Protein AF-A0A432H035-F1 (afdb_monomer)

pLDDT: mean 93.5, std 7.66, range [56.34, 98.56]

Radius of gyration: 23.92 Å; Cα contacts (8 Å, |Δi|>4): 60; chains: 1; bounding box: 56×52×63 Å

Organism: NCBI:txid2024889

Secondary structure (DSSP, 8-state):
--HHHH-HHHHHHHHHHHHHHHHHHHHHHHHHHHHHHHHHHHT----HHHHHHHHHT-SS-SS--HHHHHHHHHIIIIIS-TTSTT-HHHHHHHHHHHHHHHHHHHHHHHHHHHHHH-

Mean predicted aligned error: 6.07 Å

Sequence (118 aa):
MNWLRTSSFFSIAAVLAFTTVIWYGAAVYLNSDVLIDKYDRKKIEWNFSKLVEDSWAMKRPVMPAPHQIMLDMKKSIFDYKISSKRSLVYHGWVTISSTLVGFAMGAVLGILLAVGIV

Structure (mmCIF, N/CA/C/O backbone):
data_AF-A0A432H035-F1
#
_entry.id   AF-A0A432H035-F1
#
loop_
_atom_site.group_PDB
_atom_site.id
_atom_site.type_symbol
_atom_site.label_atom_id
_atom_site.label_alt_id
_atom_site.label_comp_id
_atom_site.label_asym_id
_atom_site.label_entity_id
_atom_site.label_seq_id
_atom_site.pdbx_PDB_ins_code
_atom_site.Cartn_x
_atom_site.Cartn_y
_atom_site.Cartn_z
_atom_site.occupancy
_atom_site.B_iso_or_equiv
_atom_site.auth_seq_id
_atom_site.auth_comp_id
_atom_site.auth_asym_id
_atom_site.auth_atom_id
_a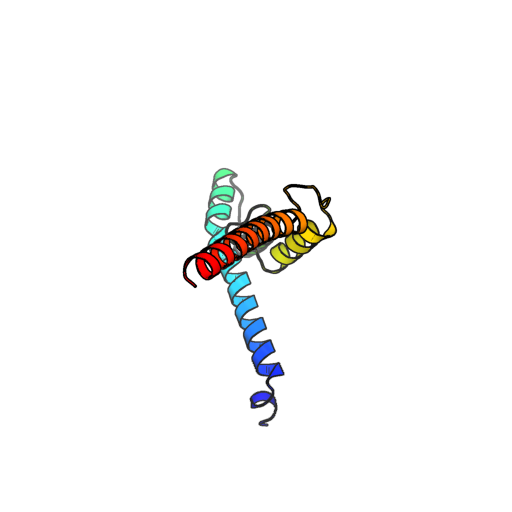tom_site.pdbx_PDB_model_num
ATOM 1 N N . MET A 1 1 ? -22.724 -36.959 -12.075 1.00 56.34 1 MET A N 1
ATOM 2 C CA . MET A 1 1 ? -22.224 -36.154 -10.938 1.00 56.34 1 MET A CA 1
ATOM 3 C C . MET A 1 1 ? -20.734 -35.771 -11.083 1.00 56.34 1 MET A C 1
ATOM 5 O O . MET A 1 1 ? -20.057 -35.642 -10.078 1.00 56.34 1 MET A O 1
ATOM 9 N N . ASN A 1 2 ? -20.195 -35.568 -12.300 1.00 61.59 2 ASN A N 1
ATOM 10 C CA . ASN A 1 2 ? -18.747 -35.306 -12.492 1.00 61.59 2 ASN A CA 1
ATOM 11 C C . ASN A 1 2 ? -18.443 -33.889 -13.006 1.00 61.59 2 ASN A C 1
ATOM 13 O O . ASN A 1 2 ? -17.293 -33.463 -12.972 1.00 61.59 2 ASN A O 1
ATOM 17 N N . TRP A 1 3 ? -19.473 -33.147 -13.430 1.00 60.94 3 TRP A N 1
ATOM 18 C CA . TRP A 1 3 ? -19.335 -31.839 -14.077 1.00 60.94 3 TRP A CA 1
ATOM 19 C C . TRP A 1 3 ? -18.752 -30.766 -13.143 1.00 60.94 3 TRP A C 1
ATOM 21 O O . TRP A 1 3 ? -17.816 -30.070 -13.525 1.00 60.94 3 TRP A O 1
ATOM 31 N N . LEU A 1 4 ? -19.192 -30.736 -11.876 1.00 62.94 4 LEU A N 1
ATOM 32 C CA . LEU A 1 4 ? -18.632 -29.855 -10.836 1.00 62.94 4 LEU A CA 1
ATOM 33 C C . LEU A 1 4 ? -17.131 -30.085 -10.595 1.00 62.94 4 LEU A C 1
ATOM 35 O O . LEU A 1 4 ? -16.418 -29.168 -10.208 1.00 62.94 4 LEU A O 1
ATOM 39 N N . ARG A 1 5 ? -16.638 -31.306 -10.840 1.00 65.19 5 ARG A N 1
ATOM 40 C CA . ARG A 1 5 ? -15.233 -31.677 -10.627 1.00 65.19 5 ARG A CA 1
ATOM 41 C C . ARG A 1 5 ? -14.341 -31.363 -11.835 1.00 65.19 5 ARG A C 1
ATOM 43 O O . ARG A 1 5 ? -13.129 -31.311 -11.679 1.00 65.19 5 ARG A O 1
ATOM 50 N N . THR A 1 6 ? -14.919 -31.174 -13.027 1.00 70.81 6 THR A N 1
ATOM 51 C CA . THR A 1 6 ? -14.170 -30.907 -14.276 1.00 70.81 6 THR A CA 1
ATOM 52 C C . THR A 1 6 ? -14.234 -29.449 -14.726 1.00 70.81 6 THR A C 1
ATOM 54 O O . THR A 1 6 ? -13.394 -29.019 -15.512 1.00 70.81 6 THR A O 1
ATOM 57 N N . SER A 1 7 ? -15.203 -28.665 -14.246 1.00 80.50 7 SER A N 1
ATOM 58 C CA . SER A 1 7 ? -15.329 -27.258 -14.624 1.00 80.50 7 SER A CA 1
ATOM 59 C C . SER A 1 7 ? -14.247 -26.399 -13.961 1.00 80.50 7 SER A C 1
ATOM 61 O O . SER A 1 7 ? -14.233 -26.248 -12.738 1.00 80.50 7 SER A O 1
ATOM 63 N N . SER A 1 8 ? -13.391 -25.769 -14.768 1.00 84.50 8 SER A N 1
ATOM 64 C CA . SER A 1 8 ? -12.381 -24.806 -14.304 1.00 84.50 8 SER A CA 1
ATOM 65 C C . SER A 1 8 ? -12.997 -23.638 -13.531 1.00 84.50 8 SER A C 1
ATOM 67 O O . SER A 1 8 ? -12.421 -23.183 -12.548 1.00 84.50 8 SER A O 1
ATOM 69 N N . PHE A 1 9 ? -14.198 -23.202 -13.921 1.00 88.56 9 PHE A N 1
ATOM 70 C CA . PHE A 1 9 ? -14.932 -22.131 -13.247 1.00 88.56 9 PHE A CA 1
ATOM 71 C C . PHE A 1 9 ? -15.190 -22.427 -11.765 1.00 88.56 9 PHE A C 1
ATOM 73 O O . PHE A 1 9 ? -14.902 -21.583 -10.920 1.00 88.56 9 PHE A O 1
ATOM 80 N N . PHE A 1 10 ? -15.683 -23.627 -11.438 1.00 89.31 10 PHE A N 1
ATOM 81 C CA . PHE A 1 10 ? -15.948 -24.007 -10.049 1.00 89.31 10 PHE A CA 1
ATOM 82 C C . PHE A 1 10 ? -14.658 -24.039 -9.227 1.00 89.31 10 PHE A C 1
ATOM 84 O O . PHE A 1 10 ? -14.622 -23.490 -8.130 1.00 89.31 10 PHE A O 1
ATOM 91 N N . SER A 1 11 ? -13.582 -24.605 -9.782 1.00 90.94 11 SER A N 1
ATOM 92 C CA . SER A 1 11 ? -12.273 -24.632 -9.122 1.00 90.94 11 SER A CA 1
ATOM 93 C C . SER A 1 11 ? -11.744 -23.223 -8.846 1.00 90.94 11 SER A C 1
ATOM 95 O O . SER A 1 11 ? -11.300 -22.943 -7.736 1.00 90.94 11 SER A O 1
ATOM 97 N N . ILE A 1 12 ? -11.835 -22.313 -9.821 1.00 94.12 12 ILE A N 1
ATOM 98 C CA . ILE A 1 12 ? -11.399 -20.918 -9.666 1.00 94.12 12 ILE A CA 1
ATOM 99 C C . ILE A 1 12 ? -12.247 -20.206 -8.609 1.00 94.12 12 ILE A C 1
ATOM 101 O O . ILE A 1 12 ? -11.699 -19.595 -7.695 1.00 94.12 12 ILE A O 1
ATOM 105 N N . ALA A 1 13 ? -13.574 -20.306 -8.698 1.00 94.69 13 ALA A N 1
ATOM 106 C CA . ALA A 1 13 ? -14.480 -19.673 -7.746 1.00 94.69 13 ALA A CA 1
ATOM 107 C C . ALA A 1 13 ? -14.266 -20.197 -6.318 1.00 94.69 13 ALA A C 1
ATOM 109 O O . ALA A 1 13 ? -14.234 -19.406 -5.378 1.00 94.69 13 ALA A O 1
ATOM 110 N N . ALA A 1 14 ? -14.062 -21.507 -6.156 1.00 94.06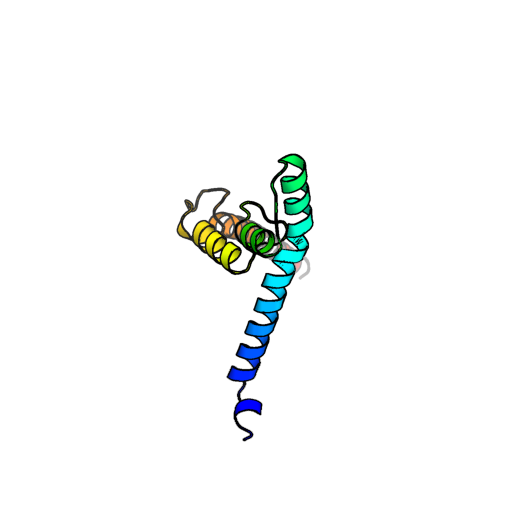 14 ALA A N 1
ATOM 111 C CA . ALA A 1 14 ? -13.783 -22.124 -4.865 1.00 94.06 14 ALA A CA 1
ATOM 112 C C . ALA A 1 14 ? -12.476 -21.601 -4.254 1.00 94.06 14 ALA A C 1
ATOM 114 O O . ALA A 1 14 ? -12.464 -21.223 -3.084 1.00 94.06 14 ALA A O 1
ATOM 115 N N . VAL A 1 15 ? -11.398 -21.517 -5.044 1.00 95.81 15 VAL A N 1
ATOM 116 C CA . VAL A 1 15 ? -10.115 -20.962 -4.583 1.00 95.81 15 VAL A CA 1
ATOM 117 C C . VAL A 1 15 ? -10.268 -19.493 -4.202 1.00 95.81 15 VAL A C 1
ATOM 119 O O . VAL A 1 15 ? -9.864 -19.111 -3.108 1.00 95.81 15 VAL A O 1
ATOM 122 N N . LEU A 1 16 ? -10.903 -18.675 -5.046 1.00 95.88 16 LEU A N 1
ATOM 123 C CA . LEU A 1 16 ? -11.118 -17.255 -4.756 1.00 95.88 16 LEU A CA 1
ATOM 124 C C . LEU A 1 16 ? -11.945 -17.048 -3.485 1.00 95.88 16 LEU A C 1
ATOM 126 O O . LEU A 1 16 ? -11.585 -16.215 -2.651 1.00 95.88 16 LEU A O 1
ATOM 130 N N . ALA A 1 17 ? -13.024 -17.812 -3.309 1.00 96.12 17 ALA A N 1
ATOM 131 C CA . ALA A 1 17 ? -13.852 -17.747 -2.111 1.00 96.12 17 ALA A CA 1
ATOM 132 C C . ALA A 1 17 ? -13.052 -18.152 -0.867 1.00 96.12 17 ALA A C 1
ATOM 134 O O . ALA A 1 17 ? -13.050 -17.426 0.125 1.00 96.12 17 ALA A O 1
ATOM 135 N N . PHE A 1 18 ? -12.312 -19.259 -0.940 1.00 97.00 18 PHE A N 1
ATOM 136 C CA . PHE A 1 18 ? -11.480 -19.747 0.155 1.00 97.00 18 PHE A CA 1
ATOM 137 C C . PHE A 1 18 ? -10.400 -18.735 0.558 1.00 97.00 18 PHE A C 1
ATOM 139 O O . PHE A 1 18 ? -10.291 -18.379 1.731 1.00 97.00 18 PHE A O 1
ATOM 146 N N . THR A 1 19 ? -9.652 -18.199 -0.410 1.00 96.69 19 THR A N 1
ATOM 147 C CA . THR A 1 19 ? -8.647 -17.157 -0.168 1.00 96.69 19 THR A CA 1
ATOM 148 C C . THR A 1 19 ? -9.277 -15.898 0.420 1.00 96.69 19 THR A C 1
ATOM 150 O O . THR A 1 19 ? -8.725 -15.326 1.356 1.00 96.69 19 THR A O 1
ATOM 153 N N . THR A 1 20 ? -10.449 -15.484 -0.068 1.00 96.00 20 THR A N 1
ATOM 154 C CA . THR A 1 20 ? -11.162 -14.309 0.458 1.00 96.00 20 THR A CA 1
ATOM 155 C C . THR A 1 20 ? -11.562 -14.507 1.918 1.00 96.00 20 THR A C 1
ATOM 157 O O . THR A 1 20 ? -11.338 -13.616 2.734 1.00 96.00 20 THR A O 1
ATOM 160 N N . VAL A 1 21 ? -12.098 -15.676 2.278 1.00 96.75 21 VAL A N 1
ATOM 161 C CA . VAL A 1 21 ? -12.475 -15.996 3.664 1.00 96.75 21 VAL A CA 1
ATOM 162 C C . VAL A 1 21 ? -11.256 -15.967 4.583 1.00 96.75 21 VAL A C 1
ATOM 164 O O . VAL A 1 21 ? -11.296 -15.315 5.628 1.00 96.75 21 VAL A O 1
ATOM 167 N N . ILE A 1 22 ? -10.154 -16.607 4.177 1.00 97.62 22 ILE A N 1
ATOM 168 C CA . ILE A 1 22 ? -8.898 -16.577 4.937 1.00 97.62 22 ILE A CA 1
ATOM 169 C C . ILE A 1 22 ? -8.410 -15.143 5.114 1.00 97.62 22 ILE A C 1
ATOM 171 O O . ILE A 1 22 ? -8.001 -14.770 6.209 1.00 97.62 22 ILE A O 1
ATOM 175 N N . TRP A 1 23 ? -8.480 -14.323 4.069 1.00 97.50 23 TRP A N 1
ATOM 176 C CA . TRP A 1 23 ? -8.037 -12.937 4.124 1.00 97.50 23 TRP A CA 1
ATOM 177 C C . TRP A 1 23 ? -8.869 -12.104 5.105 1.00 97.50 23 TRP A C 1
ATOM 1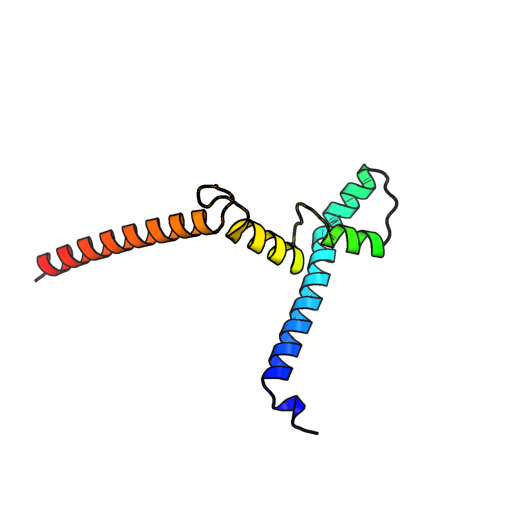79 O O . TRP A 1 23 ? -8.305 -11.397 5.937 1.00 97.50 23 TRP A O 1
ATOM 189 N N . TYR A 1 24 ? -10.199 -12.225 5.085 1.00 96.94 24 TYR A N 1
ATOM 190 C CA . TYR A 1 24 ? -11.052 -11.542 6.062 1.00 96.94 24 TYR A CA 1
ATOM 191 C C . TYR A 1 24 ? -10.753 -11.980 7.501 1.00 96.94 24 TYR A C 1
ATOM 193 O O . TYR A 1 24 ? -10.687 -11.126 8.386 1.00 96.94 24 TYR A O 1
ATOM 201 N N . GLY A 1 25 ? -10.518 -13.277 7.729 1.00 96.88 25 GLY A N 1
ATOM 202 C CA . GLY A 1 25 ? -10.100 -13.800 9.032 1.00 96.88 25 GLY A CA 1
ATOM 203 C C . GLY A 1 25 ? -8.728 -13.278 9.473 1.00 96.88 25 GLY A C 1
ATOM 204 O O . GLY A 1 25 ? -8.574 -12.822 10.604 1.00 96.88 25 GLY A O 1
ATOM 205 N N . ALA A 1 26 ? -7.749 -13.264 8.567 1.00 96.81 26 ALA A N 1
ATOM 206 C CA . ALA A 1 26 ? -6.409 -12.738 8.820 1.00 96.81 26 ALA A CA 1
ATOM 207 C C . ALA A 1 26 ? -6.425 -11.234 9.126 1.00 96.81 26 ALA A C 1
ATOM 209 O O . ALA A 1 26 ? -5.697 -10.785 10.009 1.00 96.81 26 ALA A O 1
ATOM 210 N N . ALA A 1 27 ? -7.291 -10.462 8.460 1.00 97.00 27 ALA A N 1
ATOM 211 C CA . ALA A 1 27 ? -7.480 -9.047 8.761 1.00 97.00 27 ALA A CA 1
ATOM 212 C C . ALA A 1 27 ? -7.989 -8.843 10.198 1.00 97.00 27 ALA A C 1
ATOM 214 O O . ALA A 1 27 ? -7.485 -7.978 10.906 1.00 97.00 27 ALA A O 1
ATOM 215 N N . VAL A 1 28 ? -8.934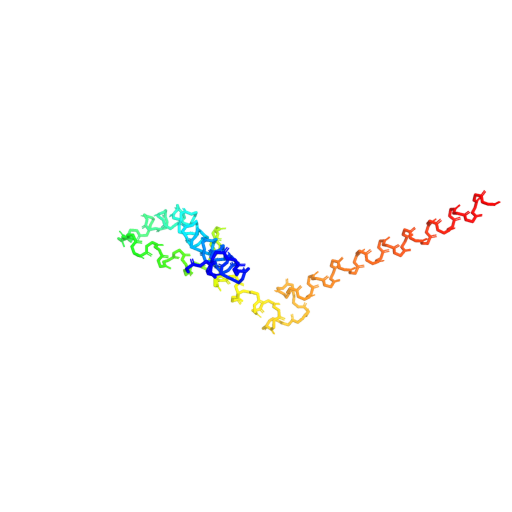 -9.663 10.676 1.00 97.12 28 VAL A N 1
ATOM 216 C CA . VAL A 1 28 ? -9.374 -9.623 12.086 1.00 97.12 28 VAL A CA 1
ATOM 217 C C . VAL A 1 28 ? -8.218 -9.948 13.027 1.00 97.12 28 VAL A C 1
ATOM 219 O O . VAL A 1 28 ? -7.964 -9.177 13.948 1.00 97.12 28 VAL A O 1
ATOM 222 N N . TYR A 1 29 ? -7.495 -11.037 12.762 1.00 96.94 29 TYR A N 1
ATOM 223 C CA . TYR A 1 29 ? -6.397 -11.498 13.610 1.00 96.94 29 TYR A CA 1
ATOM 224 C C . TYR A 1 29 ? -5.240 -10.492 13.706 1.00 96.94 29 TYR A C 1
ATOM 226 O O . TYR A 1 29 ? -4.768 -10.198 14.792 1.00 96.94 29 TYR A O 1
ATOM 234 N N . LEU A 1 30 ? -4.790 -9.910 12.595 1.00 96.56 30 LEU A N 1
ATOM 235 C CA . LEU A 1 30 ? -3.645 -8.988 12.616 1.00 96.56 30 LEU A CA 1
ATOM 236 C C . LEU A 1 30 ? -4.001 -7.590 13.123 1.00 96.56 30 LEU A C 1
ATOM 238 O O . LEU A 1 30 ? -3.139 -6.869 13.622 1.00 96.56 30 LEU A O 1
ATOM 242 N N . ASN A 1 31 ? -5.263 -7.182 12.989 1.00 97.19 31 ASN A N 1
ATOM 243 C CA . ASN A 1 31 ? -5.715 -5.890 13.495 1.00 97.19 31 ASN A CA 1
ATOM 244 C C . ASN A 1 31 ? -6.152 -5.958 14.970 1.00 97.19 31 ASN A C 1
ATOM 246 O O . ASN A 1 31 ? -6.344 -4.896 15.570 1.00 97.19 31 ASN A O 1
ATOM 250 N N . SER A 1 32 ? -6.313 -7.154 15.560 1.00 94.94 32 SER A N 1
ATOM 251 C CA . SER A 1 32 ? -6.846 -7.311 16.918 1.00 94.94 32 SER A CA 1
ATOM 252 C C . SER A 1 32 ? -5.960 -6.665 17.968 1.00 94.94 32 SER A C 1
ATOM 254 O O . SER A 1 32 ? -6.481 -5.933 18.797 1.00 94.94 32 SER A O 1
ATOM 256 N N . ASP A 1 33 ? -4.641 -6.843 17.905 1.00 95.06 33 ASP A N 1
ATOM 257 C CA . ASP A 1 33 ? -3.724 -6.328 18.934 1.00 95.06 33 ASP A CA 1
ATOM 258 C C . ASP A 1 33 ? -3.813 -4.803 19.053 1.00 95.06 33 ASP A C 1
ATOM 260 O O . ASP A 1 33 ? -3.902 -4.238 20.142 1.00 95.06 33 ASP A O 1
ATOM 264 N N . VAL A 1 34 ? -3.887 -4.129 17.902 1.00 95.31 34 VAL A N 1
ATOM 265 C CA . VAL A 1 34 ? -4.042 -2.673 17.821 1.00 95.31 34 VAL A CA 1
ATOM 266 C C . VAL A 1 34 ? -5.416 -2.224 18.328 1.00 95.31 34 VAL A C 1
ATOM 268 O O . VAL A 1 34 ? -5.537 -1.127 18.876 1.00 95.31 34 VAL A O 1
ATOM 271 N N . LEU A 1 35 ? -6.468 -3.015 18.113 1.00 95.94 35 LEU A N 1
ATOM 272 C CA . LEU A 1 35 ? -7.817 -2.701 18.589 1.00 95.94 35 LEU A CA 1
ATOM 273 C C . LEU A 1 35 ? -7.966 -2.934 20.087 1.00 95.94 35 LEU A C 1
ATOM 275 O O . LEU A 1 35 ? -8.480 -2.054 20.769 1.00 95.94 35 LEU A O 1
ATOM 279 N N . ILE A 1 36 ? -7.473 -4.059 20.597 1.00 95.12 36 ILE A N 1
ATOM 280 C CA . ILE A 1 36 ? -7.521 -4.423 22.014 1.00 95.12 36 ILE A CA 1
ATOM 281 C C . ILE A 1 36 ? -6.763 -3.382 22.837 1.00 95.12 36 ILE A C 1
ATOM 283 O O . ILE A 1 36 ? -7.338 -2.809 23.758 1.00 95.12 36 ILE A O 1
ATOM 287 N N . ASP A 1 37 ? -5.547 -3.009 22.426 1.00 95.75 37 ASP A N 1
ATOM 288 C CA . ASP A 1 37 ? -4.787 -1.941 23.087 1.00 95.75 37 ASP A CA 1
ATOM 289 C C . ASP A 1 37 ? -5.541 -0.593 23.062 1.00 95.75 37 ASP A C 1
ATOM 291 O O . ASP A 1 37 ? -5.577 0.139 24.054 1.00 95.75 37 ASP A O 1
ATOM 295 N N . LYS A 1 38 ? -6.229 -0.262 21.959 1.00 95.00 38 LYS A N 1
ATOM 296 C CA . LYS A 1 38 ? -7.088 0.937 21.896 1.00 95.00 38 LYS A CA 1
ATOM 297 C C . LYS A 1 38 ? -8.286 0.846 22.836 1.00 95.00 38 LYS A C 1
ATOM 299 O O . LYS A 1 38 ? -8.649 1.871 23.420 1.00 95.00 38 LYS A O 1
ATOM 304 N N . TYR A 1 39 ? -8.918 -0.318 22.953 1.00 96.38 39 TYR A N 1
ATOM 305 C CA . TYR A 1 39 ? -10.051 -0.524 23.848 1.00 96.38 39 TYR A CA 1
ATOM 306 C C . TYR A 1 39 ? -9.620 -0.405 25.307 1.00 96.38 39 TYR A C 1
ATOM 308 O O . TYR A 1 39 ? -10.252 0.343 26.053 1.00 96.38 39 TYR A O 1
ATOM 316 N N . ASP A 1 40 ? -8.499 -1.018 25.684 1.00 95.12 40 ASP A N 1
ATOM 317 C CA . ASP A 1 40 ? -7.959 -0.985 27.046 1.00 95.12 40 ASP A CA 1
ATOM 318 C C . ASP A 1 40 ? -7.588 0.434 27.484 1.00 95.12 40 ASP A C 1
ATOM 320 O O . ASP A 1 40 ? -7.943 0.871 28.585 1.00 95.12 40 ASP A O 1
ATOM 324 N N . ARG A 1 41 ? -6.939 1.201 26.597 1.00 95.56 41 ARG A N 1
ATOM 325 C CA . ARG A 1 41 ? -6.595 2.612 26.845 1.00 95.56 41 ARG A CA 1
ATOM 326 C C . ARG A 1 41 ? -7.823 3.495 27.011 1.00 95.56 41 ARG A C 1
ATOM 328 O O . ARG A 1 41 ? -7.798 4.436 27.799 1.00 95.56 41 ARG A O 1
ATOM 335 N N . LYS A 1 42 ? -8.882 3.224 26.249 1.00 95.50 42 LYS A N 1
ATOM 336 C CA . LYS A 1 42 ? -10.118 4.018 26.258 1.00 95.50 42 LYS A CA 1
ATOM 337 C C . LYS A 1 42 ? -11.186 3.470 27.202 1.00 95.50 42 LYS A C 1
ATOM 339 O O . LYS A 1 42 ? -12.264 4.051 27.257 1.00 95.50 42 LYS A O 1
ATOM 344 N N . LYS A 1 43 ? -10.895 2.378 27.920 1.00 93.38 43 LYS A N 1
ATOM 345 C CA . LYS A 1 43 ? -11.845 1.663 28.786 1.00 93.38 43 LYS A CA 1
ATOM 346 C C . LYS A 1 43 ? -13.153 1.325 28.059 1.00 93.38 43 LYS A C 1
ATOM 348 O O . LYS A 1 43 ? -14.239 1.463 28.610 1.00 93.38 43 LYS A O 1
ATOM 353 N N . ILE A 1 44 ? -13.040 0.915 26.796 1.00 94.06 44 ILE A N 1
ATOM 354 C CA . ILE A 1 44 ? -14.180 0.513 25.972 1.00 94.06 44 ILE A CA 1
ATOM 355 C C . ILE A 1 44 ? -14.432 -0.972 26.204 1.00 94.06 44 ILE A C 1
ATOM 357 O O . ILE A 1 44 ? -13.570 -1.793 25.903 1.00 94.06 44 ILE A O 1
ATOM 361 N N . GLU A 1 45 ? -15.629 -1.326 26.666 1.00 93.06 45 GLU A N 1
ATOM 362 C CA . GLU A 1 45 ? -16.051 -2.724 26.658 1.00 93.06 45 GLU A CA 1
ATOM 363 C C . GLU A 1 45 ? -16.208 -3.223 25.216 1.00 93.06 45 GLU A C 1
ATOM 365 O O . GLU A 1 45 ? -16.774 -2.549 24.334 1.00 93.06 45 GLU A O 1
ATOM 370 N N . TRP A 1 46 ? -15.661 -4.409 24.966 1.00 93.94 46 TRP A N 1
ATOM 371 C CA . TRP A 1 46 ? -15.627 -5.018 23.649 1.00 93.94 46 TRP A CA 1
ATOM 372 C C . TRP A 1 46 ? -15.949 -6.509 23.722 1.00 93.94 46 TRP A C 1
ATOM 374 O O . TRP A 1 46 ? -15.770 -7.170 24.740 1.00 93.94 46 TRP A O 1
ATOM 384 N N . ASN A 1 47 ? -16.464 -7.024 22.611 1.00 95.62 47 ASN A N 1
ATOM 385 C CA . ASN A 1 47 ? -16.720 -8.439 22.393 1.00 95.62 47 ASN A CA 1
ATOM 386 C C . ASN A 1 47 ? -16.185 -8.829 21.008 1.00 95.62 47 ASN A C 1
ATOM 388 O O . ASN A 1 47 ? -15.748 -7.971 20.235 1.00 95.62 47 ASN A O 1
ATOM 392 N N . PHE A 1 48 ? -16.245 -10.119 20.679 1.00 94.44 48 PHE A N 1
ATOM 393 C CA . PHE A 1 48 ? -15.727 -10.620 19.407 1.00 94.44 48 PHE A CA 1
ATOM 394 C C . PHE A 1 48 ? -16.385 -9.962 18.182 1.00 94.44 48 PHE A C 1
ATOM 396 O O . PHE A 1 48 ? -15.685 -9.572 17.253 1.00 94.44 48 PHE A O 1
ATOM 403 N N . SER A 1 49 ? -17.708 -9.767 18.195 1.00 96.00 49 SER A N 1
ATOM 404 C CA . SER A 1 49 ? -18.428 -9.146 17.073 1.00 96.00 49 SER A CA 1
ATOM 405 C C . SER A 1 49 ? -17.957 -7.715 16.812 1.00 96.00 49 SER A C 1
ATOM 407 O O . SER A 1 49 ? -17.723 -7.342 15.666 1.00 96.00 49 SER A O 1
ATOM 409 N N . LYS A 1 50 ? -17.768 -6.929 17.876 1.00 95.56 50 LYS A N 1
ATOM 410 C CA . LYS A 1 50 ? -17.282 -5.549 17.788 1.00 95.56 50 LYS A CA 1
ATOM 411 C C . LYS A 1 50 ? -15.845 -5.482 17.275 1.00 95.56 50 LYS A C 1
ATOM 413 O O . LYS A 1 50 ? -15.536 -4.639 16.444 1.00 95.56 50 LYS A O 1
ATOM 418 N N . LEU A 1 51 ? -14.984 -6.393 17.729 1.00 95.69 51 LEU A N 1
ATOM 419 C CA . LEU A 1 51 ? -13.600 -6.481 17.259 1.00 95.69 51 LEU A CA 1
ATOM 420 C C . LEU A 1 51 ? -13.529 -6.806 15.755 1.00 95.69 51 LEU A C 1
ATOM 422 O O . LEU A 1 51 ? -12.708 -6.232 15.041 1.00 95.69 51 LEU A O 1
ATOM 426 N N . VAL A 1 52 ? -14.402 -7.690 15.263 1.00 96.56 52 VAL A N 1
ATOM 427 C CA . VAL A 1 52 ? -14.507 -8.012 13.831 1.00 96.56 52 VAL A CA 1
ATOM 428 C C . VAL A 1 52 ? -14.942 -6.787 13.021 1.00 96.56 52 VAL A C 1
ATOM 430 O O . VAL A 1 52 ? -14.285 -6.438 12.040 1.00 96.56 52 VAL A O 1
ATOM 433 N N . GLU A 1 53 ? -16.012 -6.114 13.445 1.00 95.88 53 GLU A N 1
ATOM 434 C CA . GLU A 1 53 ? -16.542 -4.927 12.765 1.00 95.88 53 GLU A CA 1
ATOM 435 C C . GLU A 1 53 ? -15.513 -3.788 12.721 1.00 95.88 53 GLU A C 1
ATOM 437 O O . GLU A 1 53 ? -15.196 -3.264 11.650 1.00 95.88 53 GLU A O 1
ATOM 442 N N . ASP A 1 54 ? -14.911 -3.463 13.866 1.00 95.62 54 ASP A N 1
ATOM 443 C CA . ASP A 1 54 ? -13.912 -2.399 13.970 1.00 95.62 54 ASP A CA 1
ATOM 444 C C . ASP A 1 54 ? -12.618 -2.739 13.216 1.00 95.62 54 ASP A C 1
ATOM 446 O O . ASP A 1 54 ? -11.937 -1.834 12.721 1.00 95.62 54 ASP A O 1
ATOM 450 N N . SER A 1 55 ? -12.270 -4.026 13.086 1.00 96.38 55 SER A N 1
ATOM 451 C CA . SER A 1 55 ? -11.131 -4.461 12.268 1.00 96.38 55 SER A CA 1
ATOM 452 C C . SER A 1 55 ? -11.354 -4.131 10.798 1.00 96.38 55 SER A C 1
ATOM 454 O O . SER A 1 55 ? -10.492 -3.526 10.156 1.00 96.38 55 SER A O 1
ATOM 456 N N . TRP A 1 56 ? -12.533 -4.458 10.275 1.00 96.00 56 TRP A N 1
ATOM 457 C CA . TRP A 1 56 ? -12.888 -4.212 8.879 1.00 96.00 56 TRP A CA 1
ATOM 458 C C . TRP A 1 56 ? -13.210 -2.745 8.576 1.00 96.00 56 TRP A C 1
ATOM 460 O O . TRP A 1 56 ? -13.150 -2.338 7.419 1.00 96.00 56 TRP A O 1
ATOM 470 N N . ALA A 1 57 ? -13.488 -1.928 9.593 1.00 95.69 57 ALA A N 1
ATOM 471 C CA . ALA A 1 57 ? -13.740 -0.493 9.454 1.00 95.69 57 ALA A CA 1
ATOM 472 C C . ALA A 1 57 ? -12.521 0.391 9.791 1.00 95.69 57 ALA A C 1
ATOM 474 O O . ALA A 1 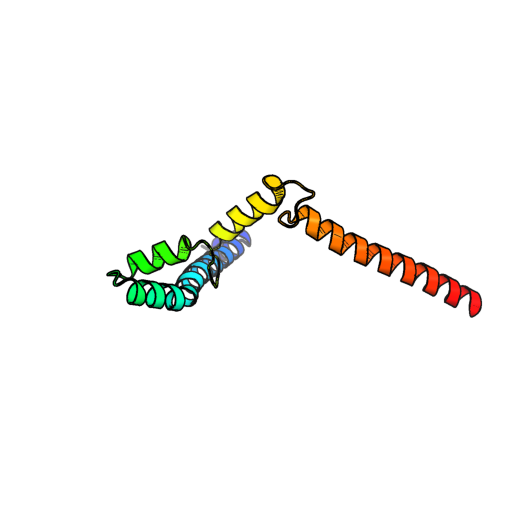57 ? -12.596 1.623 9.710 1.00 95.69 57 ALA A O 1
ATOM 475 N N . MET A 1 58 ? -11.379 -0.192 10.170 1.00 93.62 58 MET A N 1
ATOM 476 C CA . MET A 1 58 ? -10.235 0.590 10.634 1.00 93.62 58 MET A CA 1
ATOM 477 C C . MET A 1 58 ? -9.677 1.497 9.526 1.00 93.62 58 MET A C 1
ATOM 479 O O . MET A 1 58 ? -9.322 1.040 8.449 1.00 93.62 58 MET A O 1
ATOM 483 N N . LYS A 1 59 ? -9.503 2.795 9.816 1.00 90.88 59 LYS A N 1
ATOM 484 C CA . LYS A 1 59 ? -8.962 3.788 8.858 1.00 90.88 59 LYS A CA 1
ATOM 485 C C . LYS A 1 59 ? -7.493 3.564 8.468 1.00 90.88 59 LYS A C 1
ATOM 487 O O . LYS A 1 59 ? -7.047 4.047 7.432 1.00 90.88 59 LYS A O 1
ATOM 492 N N . ARG A 1 60 ? -6.712 2.941 9.351 1.00 91.50 60 ARG A N 1
ATOM 493 C CA . ARG A 1 60 ? -5.291 2.615 9.149 1.00 91.50 60 ARG A CA 1
ATOM 494 C C . ARG A 1 60 ? -5.029 1.208 9.692 1.00 91.50 60 ARG A C 1
ATOM 496 O O . ARG A 1 60 ? -4.468 1.101 10.783 1.00 91.50 60 ARG A O 1
ATOM 503 N N . PRO A 1 61 ? -5.531 0.174 9.001 1.00 93.88 61 PRO A N 1
ATOM 504 C CA . PRO A 1 61 ? -5.370 -1.206 9.427 1.00 93.88 61 PRO A CA 1
ATOM 505 C C . PRO A 1 61 ? -3.920 -1.657 9.232 1.00 93.88 61 PRO A C 1
ATOM 507 O O . PRO A 1 61 ? -3.219 -1.142 8.360 1.00 93.88 61 PRO A O 1
ATOM 510 N N . VAL A 1 62 ? -3.485 -2.629 10.032 1.00 95.12 62 VAL A N 1
ATOM 511 C CA . VAL A 1 62 ? -2.218 -3.341 9.806 1.00 95.12 62 VAL A CA 1
ATOM 512 C C . VAL A 1 62 ? -2.355 -4.195 8.549 1.00 95.12 62 VAL A C 1
ATOM 514 O O . VAL A 1 62 ? -1.523 -4.114 7.649 1.00 95.12 62 VAL A O 1
ATOM 517 N N . MET A 1 63 ? -3.454 -4.950 8.458 1.00 95.56 63 MET A N 1
ATOM 518 C CA . MET A 1 63 ? -3.865 -5.654 7.248 1.00 95.56 63 MET A CA 1
ATOM 519 C C . MET A 1 63 ? -5.232 -5.130 6.786 1.00 95.56 63 MET A C 1
ATOM 521 O O . MET A 1 63 ? -6.227 -5.345 7.485 1.00 95.56 63 MET A O 1
ATOM 525 N N . PRO A 1 64 ? -5.312 -4.451 5.627 1.00 95.94 64 PRO A N 1
ATOM 526 C CA . PRO A 1 64 ? -6.585 -4.002 5.084 1.00 95.94 64 PRO A CA 1
ATOM 527 C C . PRO A 1 64 ? -7.414 -5.187 4.583 1.00 95.94 64 PRO A C 1
ATOM 529 O O . PRO A 1 64 ? -6.900 -6.108 3.941 1.00 95.94 64 PRO A O 1
ATOM 532 N N . ALA A 1 65 ? -8.714 -5.148 4.862 1.00 96.25 65 ALA A N 1
ATOM 533 C CA . ALA A 1 65 ? -9.672 -6.102 4.332 1.00 96.25 65 ALA A CA 1
ATOM 534 C C . ALA A 1 65 ? -9.859 -5.900 2.812 1.00 96.25 65 ALA A C 1
ATOM 536 O O . ALA A 1 65 ? -9.707 -4.779 2.312 1.00 96.25 65 ALA A O 1
ATOM 537 N N . PRO A 1 66 ? -10.256 -6.948 2.065 1.00 94.75 66 PRO A N 1
ATOM 538 C CA . PRO A 1 66 ? -10.373 -6.889 0.604 1.00 94.75 66 PRO A CA 1
ATOM 539 C C . PRO A 1 66 ? -11.197 -5.703 0.078 1.00 94.75 66 PRO A C 1
ATOM 541 O O . PRO A 1 66 ? -10.805 -5.031 -0.876 1.00 94.75 66 PRO A O 1
ATOM 544 N N . HIS A 1 67 ? -12.330 -5.404 0.718 1.00 94.69 67 HIS A N 1
ATOM 545 C CA . HIS A 1 67 ? -13.186 -4.289 0.312 1.00 94.69 67 HIS A CA 1
ATOM 546 C C . HIS A 1 67 ? -12.547 -2.920 0.592 1.00 94.69 67 HIS A C 1
ATOM 548 O O . HIS A 1 67 ? -12.742 -1.995 -0.194 1.00 94.69 67 HIS A O 1
ATOM 554 N N . GLN A 1 68 ? -11.756 -2.783 1.663 1.00 95.56 68 GLN A N 1
ATOM 555 C CA . GLN A 1 68 ? -11.048 -1.537 1.976 1.00 95.56 68 GLN A CA 1
ATOM 556 C C . GLN A 1 68 ? -10.026 -1.213 0.884 1.00 95.56 68 GLN A C 1
ATOM 558 O O . GLN A 1 68 ? -9.951 -0.074 0.431 1.00 95.56 68 GLN A O 1
ATOM 563 N N . ILE A 1 69 ? -9.314 -2.231 0.391 1.00 94.75 69 ILE A N 1
ATOM 564 C CA . ILE A 1 69 ? -8.376 -2.086 -0.729 1.00 94.75 69 ILE A CA 1
ATOM 565 C C . ILE A 1 69 ? -9.110 -1.625 -1.980 1.00 94.75 69 ILE A C 1
ATOM 567 O O . ILE A 1 69 ? -8.656 -0.697 -2.639 1.00 94.75 69 ILE A O 1
ATOM 571 N N . MET A 1 70 ? -10.256 -2.230 -2.300 1.00 94.19 70 MET A N 1
ATOM 572 C CA . MET A 1 70 ? -11.032 -1.838 -3.478 1.00 94.19 70 MET A CA 1
ATOM 573 C C . MET A 1 70 ? -11.475 -0.368 -3.405 1.00 94.19 70 MET A C 1
ATOM 575 O O . MET A 1 70 ? -11.373 0.366 -4.391 1.00 94.19 70 MET A O 1
ATOM 579 N N . LEU A 1 71 ? -11.923 0.084 -2.230 1.00 94.25 71 LEU A N 1
ATOM 580 C CA . LEU A 1 71 ? -12.299 1.480 -1.996 1.00 94.25 71 LEU A CA 1
ATOM 581 C C . LEU A 1 71 ? -11.097 2.423 -2.146 1.00 94.25 71 LEU A C 1
ATOM 583 O O . LEU A 1 71 ? -11.206 3.454 -2.813 1.00 94.25 71 LEU A O 1
ATOM 587 N N . ASP A 1 72 ? -9.945 2.057 -1.587 1.00 93.69 72 ASP A N 1
ATOM 588 C CA . ASP A 1 72 ? -8.715 2.844 -1.693 1.00 93.69 72 ASP A CA 1
ATOM 589 C C . ASP A 1 72 ? -8.150 2.863 -3.121 1.00 93.69 72 ASP A C 1
ATOM 591 O O . ASP A 1 72 ? -7.666 3.900 -3.584 1.00 93.69 72 ASP A O 1
ATOM 595 N N . MET A 1 73 ? -8.256 1.761 -3.866 1.00 94.19 73 MET A N 1
ATOM 596 C CA . MET A 1 73 ? -7.882 1.688 -5.281 1.00 94.19 73 MET A CA 1
ATOM 597 C C . MET A 1 73 ? -8.759 2.608 -6.119 1.00 94.19 73 MET A C 1
ATOM 599 O O . MET A 1 73 ? -8.240 3.469 -6.825 1.00 94.19 73 MET A O 1
ATOM 603 N N . LYS A 1 74 ? -10.085 2.499 -5.996 1.00 95.31 74 LYS A N 1
ATOM 604 C CA . LYS A 1 74 ? -11.014 3.387 -6.705 1.00 95.31 74 LYS A CA 1
ATOM 605 C C . LYS A 1 74 ? -10.690 4.855 -6.411 1.00 95.31 74 LYS A C 1
ATOM 607 O O . LYS A 1 74 ? -10.571 5.664 -7.329 1.00 95.31 74 LYS A O 1
ATOM 612 N N . LYS A 1 75 ? -10.468 5.182 -5.139 1.00 93.75 75 LYS A N 1
ATOM 613 C CA . LYS A 1 75 ? -10.139 6.539 -4.705 1.00 93.75 75 LYS A CA 1
ATOM 614 C C . LYS A 1 75 ? -8.807 7.041 -5.263 1.00 93.75 75 LYS A C 1
ATOM 616 O O . LYS A 1 75 ? -8.707 8.186 -5.696 1.00 93.75 75 LYS A O 1
ATOM 621 N N . SER A 1 76 ? -7.776 6.201 -5.245 1.00 94.12 76 SER A N 1
ATOM 622 C CA . SER A 1 76 ? -6.430 6.569 -5.701 1.00 94.12 76 SER A CA 1
ATOM 623 C C . SER A 1 76 ? -6.279 6.625 -7.215 1.00 94.12 76 SER A C 1
ATOM 625 O O . SER A 1 76 ? -5.434 7.375 -7.711 1.00 94.12 76 SER A O 1
ATOM 627 N N . ILE A 1 77 ? -7.104 5.880 -7.943 1.00 94.44 77 ILE A N 1
ATOM 628 C CA . ILE A 1 77 ? -7.111 5.862 -9.403 1.00 94.44 77 ILE A CA 1
ATOM 629 C C . ILE A 1 77 ? -7.990 6.990 -9.953 1.00 94.44 77 I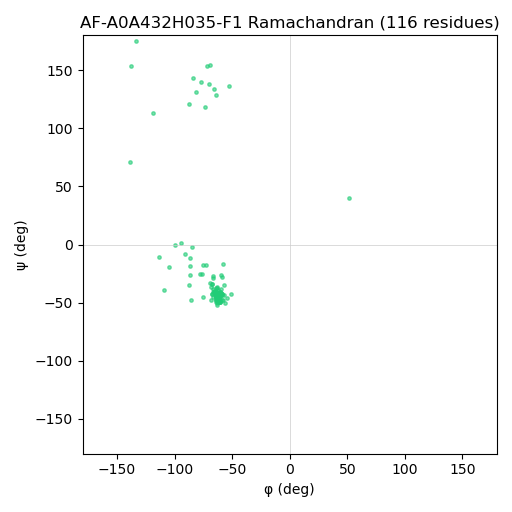LE A C 1
ATOM 631 O O . ILE A 1 77 ? -7.538 7.721 -10.830 1.00 94.44 77 ILE A O 1
ATOM 635 N N . PHE A 1 78 ? -9.211 7.153 -9.431 1.00 95.25 78 PHE A N 1
ATOM 636 C CA . PHE A 1 78 ? -10.222 8.027 -10.038 1.00 95.25 78 PHE A CA 1
ATOM 637 C C . PHE A 1 78 ? -10.513 9.307 -9.248 1.00 95.25 78 PHE A C 1
ATOM 639 O O . PHE A 1 78 ? -10.707 10.358 -9.853 1.00 95.25 78 PHE A O 1
ATOM 646 N N . ASP A 1 79 ? -10.552 9.246 -7.913 1.00 93.44 79 ASP A N 1
ATOM 647 C CA . ASP A 1 79 ? -11.067 10.368 -7.110 1.00 93.44 79 ASP A CA 1
ATOM 648 C C . ASP A 1 79 ? -9.984 11.420 -6.782 1.00 93.44 79 ASP A C 1
ATOM 650 O O . ASP A 1 79 ? -10.287 12.596 -6.563 1.00 93.44 79 ASP A O 1
ATOM 654 N N . TYR A 1 80 ? -8.704 11.035 -6.731 1.00 92.44 80 TYR A N 1
ATOM 655 C CA . TYR A 1 80 ? -7.606 11.989 -6.556 1.00 92.44 80 TYR A CA 1
ATOM 656 C C . TYR A 1 80 ? -7.173 12.626 -7.879 1.00 92.44 80 TYR A C 1
ATOM 658 O O . TYR A 1 80 ? -7.063 11.963 -8.905 1.00 92.44 80 TYR A O 1
ATOM 666 N N . LYS A 1 81 ? -6.818 13.920 -7.829 1.00 92.69 81 LYS A N 1
ATOM 667 C CA . LYS A 1 81 ? -6.184 14.616 -8.962 1.00 92.69 81 LYS A CA 1
ATOM 668 C C . LYS A 1 81 ? -4.954 13.840 -9.442 1.00 92.69 81 LYS A C 1
ATOM 670 O O . LYS A 1 81 ? -4.122 13.462 -8.619 1.00 92.69 81 LYS A O 1
ATOM 675 N N . ILE A 1 82 ? -4.795 13.710 -10.760 1.00 91.06 82 ILE A N 1
ATOM 676 C CA . ILE A 1 82 ? -3.686 12.973 -11.395 1.00 91.06 82 ILE A CA 1
ATOM 677 C C . ILE A 1 82 ? -2.310 13.549 -11.021 1.00 91.06 82 ILE A C 1
ATOM 679 O O . ILE A 1 82 ? -1.335 12.821 -11.005 1.00 91.06 82 ILE A O 1
ATOM 683 N N . SER A 1 83 ? -2.197 14.832 -10.669 1.00 91.12 83 SER A N 1
ATOM 684 C CA . SER A 1 83 ? -0.935 15.438 -10.208 1.00 91.12 83 SER A CA 1
ATOM 685 C C . SER A 1 83 ? -0.659 15.263 -8.707 1.00 91.12 83 SER A C 1
ATOM 687 O O . SER A 1 83 ? 0.355 15.731 -8.190 1.00 91.12 83 SER A O 1
ATOM 689 N N . SER A 1 84 ? -1.573 14.636 -7.966 1.00 93.75 84 SER A N 1
ATOM 690 C CA . SER A 1 84 ? -1.441 14.453 -6.525 1.00 93.75 84 SER A CA 1
ATOM 691 C C . SER A 1 84 ? -0.463 13.333 -6.198 1.00 93.75 84 SER A C 1
ATOM 693 O O . SER A 1 84 ? -0.559 12.236 -6.742 1.00 93.75 84 SER A O 1
ATOM 695 N N . LYS A 1 85 ? 0.360 13.541 -5.164 1.00 90.94 85 LYS A N 1
ATOM 696 C CA . LYS A 1 85 ? 1.184 12.480 -4.554 1.00 90.94 85 LYS A CA 1
ATOM 697 C C . LYS A 1 85 ? 0.361 11.290 -4.031 1.00 90.94 85 LYS A C 1
ATOM 699 O O . LYS A 1 85 ? 0.930 10.248 -3.741 1.00 90.94 85 LYS A O 1
ATOM 704 N N . ARG A 1 86 ? -0.959 11.452 -3.862 1.00 91.56 86 ARG A N 1
ATOM 705 C CA . ARG A 1 86 ? -1.884 10.385 -3.436 1.00 91.56 86 ARG A CA 1
ATOM 706 C C . ARG A 1 86 ? -2.506 9.607 -4.602 1.00 91.56 86 ARG A C 1
ATOM 708 O O . ARG A 1 86 ? -3.217 8.642 -4.345 1.00 91.56 86 ARG A O 1
ATOM 715 N N . SER A 1 87 ? -2.302 10.038 -5.848 1.00 95.06 87 SER A N 1
ATOM 716 C CA . SER A 1 87 ? -2.825 9.336 -7.021 1.00 95.06 87 SER A CA 1
ATOM 717 C C . SER A 1 87 ? -1.910 8.171 -7.394 1.00 95.06 87 SER A C 1
ATOM 719 O O . SER A 1 87 ? -0.695 8.342 -7.519 1.00 95.06 87 SER A O 1
ATOM 721 N N . LEU A 1 88 ? -2.498 6.993 -7.608 1.00 94.62 88 LEU A N 1
ATOM 722 C CA . LEU A 1 88 ? -1.765 5.812 -8.067 1.00 94.62 88 LEU A CA 1
ATOM 723 C C . LEU A 1 88 ? -1.264 5.999 -9.506 1.00 94.62 88 LEU A C 1
ATOM 725 O O . LEU A 1 88 ? -0.166 5.564 -9.839 1.00 94.62 88 LEU A O 1
ATOM 729 N N . VAL A 1 89 ? -2.036 6.715 -10.330 1.00 95.12 89 VAL A N 1
ATOM 730 C CA . VAL A 1 89 ? -1.680 7.045 -11.718 1.00 95.12 89 VAL A CA 1
ATOM 731 C C . VAL A 1 89 ? -0.421 7.909 -11.759 1.00 95.12 89 VAL A C 1
ATOM 733 O O . VAL A 1 89 ? 0.499 7.614 -12.520 1.00 95.12 89 VAL A O 1
ATOM 736 N N . TYR A 1 90 ? -0.341 8.926 -10.892 1.00 95.38 90 TYR A N 1
ATOM 737 C CA . TYR A 1 90 ? 0.854 9.764 -10.767 1.00 95.38 90 TYR A CA 1
ATOM 738 C C . TYR A 1 90 ? 2.097 8.932 -10.457 1.00 95.38 90 TYR A C 1
ATOM 740 O O . TYR A 1 90 ? 3.132 9.064 -11.106 1.00 95.38 90 TYR A O 1
ATOM 748 N N . HIS A 1 91 ? 1.992 8.065 -9.448 1.00 95.62 91 HIS A N 1
ATOM 749 C CA . HIS A 1 91 ? 3.123 7.276 -8.989 1.00 95.62 91 HIS A CA 1
ATOM 750 C C . HIS A 1 91 ? 3.565 6.254 -10.041 1.00 95.62 91 HIS A C 1
ATOM 752 O O . HIS A 1 91 ? 4.756 6.149 -10.322 1.00 95.62 91 HIS A O 1
ATOM 758 N N . GLY A 1 92 ? 2.605 5.584 -10.690 1.00 95.56 92 GLY A N 1
ATOM 759 C CA . GLY A 1 92 ? 2.876 4.682 -11.806 1.00 95.56 92 GLY A CA 1
ATOM 760 C C . GLY A 1 92 ? 3.623 5.379 -12.945 1.00 95.56 92 GLY A C 1
ATOM 761 O O . GLY A 1 92 ? 4.617 4.849 -13.435 1.00 95.56 92 GLY A O 1
ATOM 762 N N . TRP A 1 93 ? 3.217 6.600 -13.310 1.00 95.44 93 TRP A N 1
ATOM 763 C CA . TRP A 1 93 ? 3.916 7.388 -14.328 1.00 95.44 93 TRP A CA 1
ATOM 764 C C . TRP A 1 93 ? 5.363 7.706 -13.941 1.00 95.44 93 TRP A C 1
ATOM 766 O O . TRP A 1 93 ? 6.261 7.562 -14.766 1.00 95.44 93 TRP A O 1
ATOM 776 N N . VAL A 1 94 ? 5.613 8.098 -12.689 1.00 95.69 94 VAL A N 1
ATOM 777 C CA . VAL A 1 94 ? 6.974 8.395 -12.210 1.00 95.69 94 VAL A CA 1
ATOM 778 C C . VAL A 1 94 ? 7.877 7.159 -12.300 1.00 95.69 94 VAL A C 1
ATOM 780 O O . VAL A 1 94 ? 8.999 7.270 -12.793 1.00 95.69 94 VAL A O 1
ATOM 783 N N . THR A 1 95 ? 7.392 5.983 -11.892 1.00 96.88 95 THR A N 1
ATOM 784 C CA . THR A 1 95 ? 8.150 4.720 -11.961 1.00 96.88 95 THR A CA 1
ATOM 785 C C . THR A 1 95 ? 8.411 4.267 -13.397 1.00 96.88 95 THR A C 1
ATOM 787 O O . THR A 1 95 ? 9.505 3.807 -13.723 1.00 96.88 95 THR A O 1
ATOM 790 N N . ILE A 1 96 ? 7.420 4.400 -14.280 1.00 97.50 96 ILE A N 1
ATOM 791 C CA . ILE A 1 96 ? 7.577 4.048 -15.697 1.00 97.50 96 ILE A CA 1
ATOM 792 C C . ILE A 1 96 ? 8.554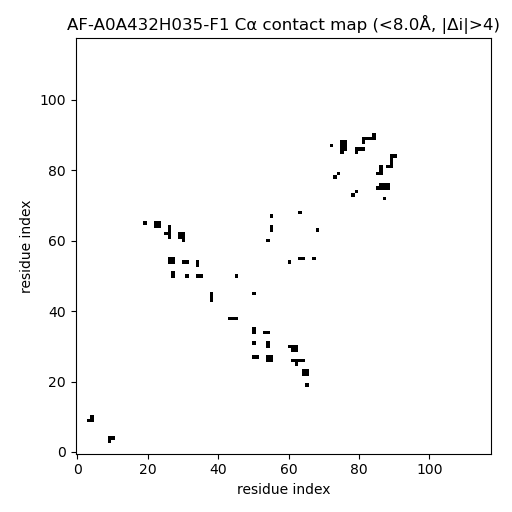 5.011 -16.374 1.00 97.50 96 ILE A C 1
ATOM 794 O O . ILE A 1 96 ? 9.430 4.57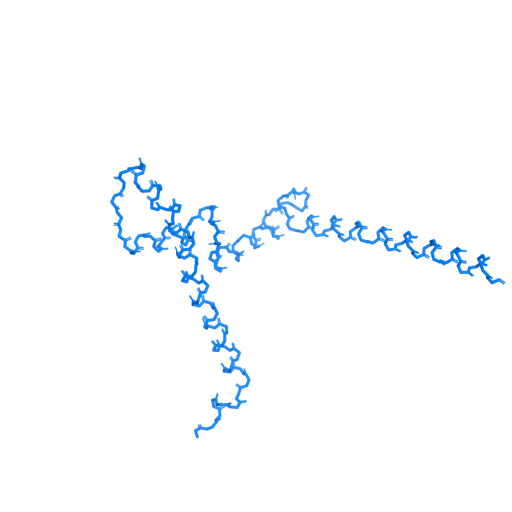3 -17.113 1.00 97.50 96 ILE A O 1
ATOM 798 N N . SER A 1 97 ? 8.449 6.308 -16.084 1.00 97.31 97 SER A N 1
ATOM 799 C CA . SER A 1 97 ? 9.328 7.335 -16.640 1.00 97.31 97 SER A CA 1
ATOM 800 C C . SER A 1 97 ? 10.797 7.078 -16.292 1.00 97.31 97 SER A C 1
ATOM 802 O O . SER A 1 97 ? 11.641 7.052 -17.186 1.00 97.31 97 SER A O 1
ATOM 804 N N . SER A 1 98 ? 11.113 6.792 -15.023 1.00 97.12 98 SER A N 1
ATOM 805 C CA . SER A 1 98 ? 12.492 6.480 -14.622 1.00 97.12 98 SER A CA 1
ATOM 806 C C . SER A 1 98 ? 13.018 5.199 -15.279 1.00 97.12 98 SER A C 1
ATOM 808 O O . SER A 1 98 ? 14.173 5.157 -15.705 1.00 97.12 98 SER A O 1
ATOM 810 N N . THR A 1 99 ? 12.159 4.188 -15.437 1.00 97.75 99 THR A N 1
ATOM 811 C CA . THR A 1 99 ? 12.496 2.936 -16.131 1.00 97.75 99 THR A CA 1
ATOM 812 C C . THR A 1 99 ? 12.795 3.178 -17.611 1.00 97.75 99 THR A C 1
ATOM 814 O O . THR A 1 99 ? 13.792 2.677 -18.127 1.00 97.75 99 THR A O 1
ATOM 817 N N . LEU A 1 100 ? 11.971 3.977 -18.295 1.00 98.31 100 LEU A N 1
ATOM 818 C CA . LEU A 1 100 ? 12.153 4.316 -19.707 1.00 98.31 100 LEU A CA 1
ATOM 819 C C . LEU A 1 100 ? 13.433 5.118 -19.947 1.00 98.31 100 LEU A C 1
ATOM 821 O O . LEU A 1 100 ? 14.151 4.835 -20.901 1.00 98.31 100 LEU A O 1
ATOM 825 N N . VAL A 1 101 ? 13.748 6.081 -19.077 1.00 98.25 101 VAL A N 1
ATOM 826 C CA . VAL A 1 101 ? 14.998 6.850 -19.171 1.00 98.25 101 VAL A CA 1
ATOM 827 C C . VAL A 1 101 ? 16.208 5.936 -18.977 1.00 98.25 101 VAL A C 1
ATOM 829 O O . VAL A 1 101 ? 17.137 5.980 -19.782 1.00 98.25 101 VAL A O 1
ATOM 832 N N . GLY A 1 102 ? 16.183 5.069 -17.960 1.00 98.00 102 GLY A N 1
ATOM 833 C CA . GLY A 1 102 ? 17.248 4.089 -17.734 1.00 98.00 102 GLY A CA 1
ATOM 834 C C . GLY A 1 102 ? 17.428 3.141 -18.922 1.00 98.00 102 GLY A C 1
ATOM 835 O O . GLY A 1 102 ? 18.553 2.908 -19.360 1.00 98.00 102 GLY A O 1
ATOM 836 N N . PHE A 1 103 ? 16.324 2.659 -19.498 1.00 98.38 103 PHE A N 1
ATOM 837 C CA . PHE A 1 103 ? 16.345 1.833 -20.702 1.00 98.38 103 PHE A CA 1
ATOM 838 C C . PHE A 1 103 ? 16.931 2.581 -21.903 1.00 98.38 103 PHE A C 1
ATOM 840 O O . PHE A 1 103 ? 17.800 2.045 -22.583 1.00 98.38 103 PHE A O 1
ATOM 847 N N . ALA A 1 104 ? 16.510 3.824 -22.146 1.00 98.56 104 ALA A N 1
ATOM 848 C CA . ALA A 1 104 ? 17.025 4.640 -23.241 1.00 98.56 104 ALA A CA 1
ATOM 849 C C . ALA A 1 104 ? 18.534 4.886 -23.102 1.00 98.56 104 ALA A C 1
ATOM 851 O O . ALA A 1 104 ? 19.275 4.715 -24.067 1.00 98.56 104 ALA A O 1
ATOM 852 N N . MET A 1 105 ? 19.009 5.218 -21.897 1.00 98.44 105 MET A N 1
ATOM 853 C CA . MET A 1 105 ? 20.442 5.356 -21.626 1.00 98.44 105 MET A CA 1
ATOM 854 C C . MET A 1 105 ? 21.195 4.045 -21.857 1.00 98.44 105 MET A C 1
ATOM 856 O O . MET A 1 105 ? 22.224 4.046 -22.528 1.00 98.44 105 MET A O 1
ATOM 860 N N . GLY A 1 106 ? 20.678 2.930 -21.334 1.00 98.25 106 GLY A N 1
ATOM 861 C CA . GLY A 1 106 ? 21.274 1.609 -21.525 1.00 98.25 106 GLY A CA 1
ATOM 862 C C . GLY A 1 106 ? 21.350 1.215 -22.999 1.00 98.25 106 GLY A C 1
ATOM 863 O O . GLY A 1 106 ? 22.385 0.734 -23.451 1.00 98.25 106 GLY A O 1
ATOM 864 N N . ALA A 1 107 ? 20.294 1.488 -23.767 1.00 98.25 107 ALA A N 1
ATOM 865 C CA . ALA A 1 107 ? 20.255 1.243 -25.202 1.00 98.25 107 ALA A CA 1
ATOM 866 C C . ALA A 1 107 ? 21.287 2.098 -25.952 1.00 98.25 107 ALA A C 1
ATOM 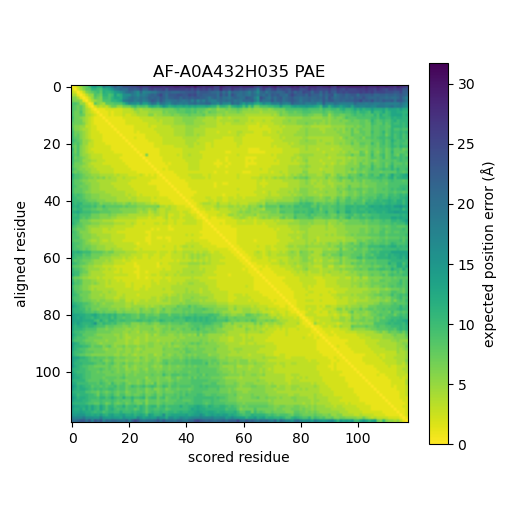868 O O . ALA A 1 107 ? 22.055 1.558 -26.741 1.00 98.25 107 ALA A O 1
ATOM 869 N N . VAL A 1 108 ? 21.357 3.407 -25.678 1.00 98.56 108 VAL A N 1
ATOM 870 C CA . VAL A 1 108 ? 22.329 4.312 -26.318 1.00 98.56 108 VAL A CA 1
ATOM 871 C C . VAL A 1 108 ? 23.762 3.883 -26.015 1.00 98.56 108 VAL A C 1
ATOM 873 O O . VAL A 1 108 ? 24.563 3.734 -26.934 1.00 98.56 108 VAL A O 1
ATOM 876 N N . LEU A 1 109 ? 24.089 3.644 -24.744 1.00 98.25 109 LEU A N 1
ATOM 877 C CA . LEU A 1 109 ? 25.427 3.207 -24.347 1.00 98.25 109 LEU A CA 1
ATOM 878 C C . LEU A 1 109 ? 25.773 1.833 -24.932 1.00 98.25 109 LEU A C 1
ATOM 880 O O . LEU A 1 109 ? 26.892 1.637 -25.399 1.00 98.25 109 LEU A O 1
ATOM 884 N N . GLY A 1 110 ? 24.815 0.904 -24.957 1.00 98.06 110 GLY A N 1
ATOM 885 C CA . GLY A 1 110 ? 24.985 -0.413 -25.566 1.00 98.06 110 GLY A CA 1
ATOM 886 C C . GLY A 1 110 ? 25.260 -0.338 -27.068 1.00 98.06 110 GLY A C 1
ATOM 887 O O . GLY A 1 110 ? 26.157 -1.020 -27.555 1.00 98.06 110 GLY A O 1
ATOM 888 N N . ILE A 1 111 ? 24.548 0.533 -27.792 1.00 98.06 111 ILE A N 1
ATOM 889 C CA . ILE A 1 111 ? 24.789 0.785 -29.221 1.00 98.06 111 ILE A CA 1
ATOM 890 C C . ILE A 1 111 ? 26.185 1.375 -29.434 1.00 98.06 111 ILE A C 1
ATOM 892 O O . ILE A 1 111 ? 26.928 0.879 -30.277 1.00 98.06 111 ILE A O 1
ATOM 896 N N . LEU A 1 112 ? 26.562 2.405 -28.669 1.00 98.19 112 LEU A N 1
ATOM 897 C CA . LEU A 1 112 ? 27.880 3.037 -28.786 1.00 98.19 112 LEU A CA 1
ATOM 898 C C . LEU A 1 112 ? 29.012 2.037 -28.538 1.00 98.19 112 LEU A C 1
ATOM 900 O O . LEU A 1 112 ? 29.984 2.013 -29.289 1.00 98.19 112 LEU A O 1
ATOM 904 N N . LEU A 1 113 ? 28.868 1.188 -27.519 1.00 97.75 113 LEU A N 1
ATOM 905 C CA . LEU A 1 113 ? 29.831 0.133 -27.226 1.00 97.75 113 LEU A CA 1
ATOM 906 C C . LEU A 1 113 ? 29.918 -0.882 -28.373 1.00 97.75 113 LEU A C 1
ATOM 908 O O . LEU A 1 113 ? 31.018 -1.239 -28.777 1.00 97.75 113 LEU A O 1
ATOM 912 N N . ALA A 1 114 ? 28.780 -1.324 -28.914 1.00 97.62 114 ALA A N 1
ATOM 913 C CA . ALA A 1 114 ? 28.749 -2.281 -30.017 1.00 97.62 114 ALA A CA 1
ATOM 914 C C . ALA A 1 114 ? 29.458 -1.743 -31.270 1.00 97.62 114 ALA A C 1
ATOM 916 O O . ALA A 1 114 ? 30.236 -2.467 -31.882 1.00 97.62 114 ALA A O 1
ATOM 917 N N . VAL A 1 115 ? 29.237 -0.469 -31.613 1.00 97.50 115 VAL A N 1
ATOM 918 C CA . VAL A 1 115 ? 29.929 0.193 -32.732 1.00 97.50 115 VAL A CA 1
ATOM 919 C C . VAL A 1 115 ? 31.422 0.358 -32.451 1.00 97.50 115 VAL A C 1
ATOM 921 O O . VAL A 1 115 ? 32.213 0.209 -33.364 1.00 97.50 115 VAL A O 1
ATOM 924 N N . GLY A 1 116 ? 31.823 0.661 -31.213 1.00 96.69 116 GLY A N 1
ATOM 925 C CA . GLY A 1 116 ? 33.237 0.837 -30.863 1.00 96.69 116 GLY A CA 1
ATOM 926 C C . GLY A 1 116 ? 34.053 -0.460 -30.809 1.00 96.69 116 GLY A C 1
ATOM 927 O O . GLY A 1 116 ? 35.280 -0.392 -30.813 1.00 96.69 116 GLY A O 1
ATOM 928 N N . ILE A 1 117 ? 33.394 -1.619 -30.715 1.00 96.69 117 ILE A N 1
ATOM 929 C CA . ILE A 1 117 ? 34.045 -2.939 -30.729 1.00 96.69 117 ILE A CA 1
ATOM 930 C C . ILE A 1 117 ? 34.226 -3.474 -32.161 1.00 96.69 117 ILE A C 1
ATOM 932 O O . ILE A 1 117 ? 35.206 -4.179 -32.403 1.00 96.69 117 ILE A O 1
ATOM 936 N N . VAL A 1 118 ? 33.282 -3.188 -33.069 1.00 84.25 118 VAL A N 1
ATOM 937 C CA . VAL A 1 118 ? 33.312 -3.601 -34.490 1.00 84.25 118 VAL A CA 1
ATOM 938 C C . VAL A 1 118 ? 34.333 -2.789 -35.276 1.00 84.25 118 VAL A C 1
ATOM 940 O O . VAL A 1 118 ? 35.093 -3.426 -36.040 1.00 84.25 118 VAL A O 1
#

Solvent-accessible surface area (backbone atoms only — not comparable to full-atom values): 6618 Å² total; per-residue (Å²): 142,58,62,77,80,68,39,65,65,54,54,51,52,50,49,53,51,52,53,49,54,52,46,51,52,48,16,33,61,62,25,38,63,65,48,52,54,51,26,65,76,68,71,50,90,80,50,72,71,55,53,46,54,50,31,68,64,44,93,80,46,80,39,70,29,74,68,53,50,51,53,52,47,52,39,19,60,68,72,36,56,63,88,34,93,70,8,50,58,34,52,51,49,54,56,48,49,54,50,52,52,53,48,52,52,50,50,53,54,51,50,53,50,54,62,73,72,108

Foldseek 3Di:
DCCCVPDPVNVVVVVVVVVLVVLLVVLLVQQQVVVVVVCVVVVNDDDSVRSSVCSQVPPDGPRHHPVRVVVLLCCQDPVDDCCDPSHPNVVVCVVVVVVVVVVVVVVVVVVVVVVVVD